Protein AF-A4RUU6-F1 (afdb_monomer)

Foldseek 3Di:
DVLWDWDWDDDDFKIKIKTLADDPDLVLLVVLLVVLQVVQCVCVVDPVCVVPWHKDWDQADDPSCVPPDCSNRPDSSNGMMMTIGGPSCCPPVRNVVSVVCSVCVNVVSVVVSVVVVVVVVVVVVVVVVVVVVVVVVVD

Sequence (139 aa):
RRGETMFIKPQNDQVTVIFPMHFADARDAVIATQFLTQFAEVRRGQKELSTAPAVSYHKSPPLELKDAPEEMIGGANGGYVSFVLFKRHATPDRLEATVWNIMTFHAFVSYHIKYSKAYWHSRMRQKVESWLSILKRAK

Organism: Ostreococcus lucimarinus (strain CCE9901) (NCBI:txid436017)

Structure (mmCIF, N/CA/C/O backbone):
data_AF-A4RUU6-F1
#
_entry.id   AF-A4RUU6-F1
#
loop_
_atom_site.group_PDB
_atom_site.id
_atom_site.type_symbol
_atom_site.label_atom_id
_atom_site.label_alt_id
_atom_site.label_comp_id
_atom_site.label_asym_id
_atom_site.label_entity_id
_atom_site.label_seq_id
_atom_site.pdbx_PDB_ins_code
_atom_site.Cartn_x
_atom_site.Cartn_y
_atom_site.Cartn_z
_atom_site.occupancy
_atom_site.B_iso_or_equiv
_atom_site.auth_seq_id
_atom_site.auth_comp_id
_atom_site.auth_asym_id
_atom_site.auth_atom_id
_atom_site.pdbx_PDB_model_num
ATOM 1 N N . ARG A 1 1 ? -11.942 -7.915 -3.400 1.00 58.75 1 ARG A N 1
ATOM 2 C CA . ARG A 1 1 ? -12.202 -8.452 -4.766 1.00 58.75 1 ARG A CA 1
ATOM 3 C C . ARG A 1 1 ? -11.951 -9.959 -4.766 1.00 58.75 1 ARG A C 1
ATOM 5 O O . ARG A 1 1 ? -11.604 -10.487 -3.720 1.00 58.75 1 ARG A O 1
ATOM 12 N N . ARG A 1 2 ? -12.151 -10.677 -5.880 1.00 62.56 2 ARG A N 1
ATOM 13 C CA . ARG A 1 2 ? -11.897 -12.130 -5.941 1.00 62.56 2 ARG A CA 1
ATOM 14 C C . ARG A 1 2 ? -10.426 -12.402 -5.569 1.00 62.56 2 ARG A C 1
ATOM 16 O O . ARG A 1 2 ? -9.547 -11.928 -6.276 1.00 62.56 2 ARG A O 1
ATOM 23 N N . GLY A 1 3 ? -10.185 -13.076 -4.443 1.00 69.75 3 GLY A N 1
ATOM 24 C CA . GLY A 1 3 ? -8.841 -13.349 -3.906 1.00 69.75 3 GLY A CA 1
ATOM 25 C C . GLY A 1 3 ? -8.183 -12.220 -3.094 1.00 69.75 3 GLY A C 1
ATOM 26 O O . GLY A 1 3 ? -7.076 -12.409 -2.612 1.00 69.75 3 GLY A O 1
ATOM 27 N N . GLU A 1 4 ? -8.836 -11.067 -2.913 1.00 82.44 4 GLU A N 1
ATOM 28 C CA . GLU A 1 4 ? -8.336 -9.993 -2.039 1.00 82.44 4 GLU A CA 1
ATOM 29 C C . GLU A 1 4 ? -9.164 -9.962 -0.752 1.00 82.44 4 GLU A C 1
ATOM 31 O O . GLU A 1 4 ? -10.380 -9.731 -0.800 1.00 82.44 4 GLU A O 1
ATOM 36 N N . THR A 1 5 ? -8.500 -10.143 0.385 1.00 88.38 5 THR A N 1
ATOM 37 C CA . THR A 1 5 ? -9.089 -10.093 1.724 1.00 88.38 5 THR A CA 1
ATOM 38 C C . THR A 1 5 ? -8.597 -8.856 2.477 1.00 88.38 5 THR A C 1
ATOM 40 O O . THR A 1 5 ? -7.509 -8.339 2.229 1.00 88.38 5 THR A O 1
ATOM 43 N N . MET A 1 6 ? -9.419 -8.346 3.393 1.00 91.62 6 MET A N 1
ATOM 44 C CA . MET A 1 6 ? -8.978 -7.402 4.419 1.00 91.62 6 MET A CA 1
ATOM 45 C C . MET A 1 6 ? -9.585 -7.828 5.749 1.00 91.62 6 MET A C 1
ATOM 47 O O . MET A 1 6 ? -10.742 -8.247 5.795 1.00 91.62 6 MET A O 1
ATOM 51 N N . PHE A 1 7 ? -8.821 -7.697 6.824 1.00 93.62 7 PHE A N 1
ATOM 52 C CA . PHE A 1 7 ? -9.284 -8.000 8.171 1.00 93.62 7 PHE A CA 1
ATOM 53 C C . PHE A 1 7 ? -9.416 -6.713 8.965 1.00 93.62 7 PHE A C 1
ATOM 55 O O . PHE A 1 7 ? -8.506 -5.888 8.961 1.00 93.62 7 PHE A O 1
ATOM 62 N N . ILE A 1 8 ? -10.535 -6.551 9.664 1.00 94.31 8 ILE A N 1
ATOM 63 C CA . ILE A 1 8 ? -10.796 -5.397 10.521 1.00 94.31 8 ILE A CA 1
ATOM 64 C C . ILE A 1 8 ? -10.920 -5.915 11.952 1.00 94.31 8 ILE A C 1
ATOM 66 O O . ILE A 1 8 ? -11.857 -6.641 12.274 1.00 94.31 8 ILE A O 1
ATOM 70 N N . LYS A 1 9 ? -9.963 -5.555 12.809 1.00 93.31 9 LYS A N 1
ATOM 71 C CA . LYS A 1 9 ? -9.948 -5.893 14.237 1.00 93.31 9 LYS A CA 1
ATOM 72 C C . LYS A 1 9 ? -10.150 -4.610 15.051 1.00 93.31 9 LYS A C 1
ATOM 74 O O . LYS A 1 9 ? -9.197 -3.839 15.212 1.00 93.31 9 LYS A O 1
ATOM 79 N N . PRO A 1 10 ? -11.369 -4.345 15.550 1.00 92.56 10 PRO A N 1
ATOM 80 C CA . PRO A 1 10 ? -11.589 -3.259 16.493 1.00 92.56 10 PRO A CA 1
ATOM 81 C C . PRO A 1 10 ? -10.934 -3.585 17.844 1.00 92.56 10 PRO A C 1
ATOM 83 O O . PRO A 1 10 ? -10.930 -4.732 18.290 1.00 92.56 10 PRO A O 1
ATOM 86 N N . GLN A 1 11 ? -10.376 -2.567 18.488 1.00 89.19 11 GLN A N 1
ATOM 87 C CA . GLN A 1 11 ? -9.823 -2.588 19.843 1.00 89.19 11 GLN A CA 1
ATOM 88 C C . GLN A 1 11 ? -10.368 -1.370 20.612 1.00 89.19 11 GLN A C 1
ATOM 90 O O . GLN A 1 11 ? -11.037 -0.521 20.026 1.00 89.19 11 GLN A O 1
ATOM 95 N N . ASN A 1 12 ? -10.085 -1.262 21.915 1.00 87.50 12 ASN A N 1
ATOM 96 C CA . ASN A 1 12 ? -10.712 -0.253 22.786 1.00 87.50 12 ASN A CA 1
ATOM 97 C C . ASN A 1 12 ? -10.593 1.195 22.261 1.00 87.50 12 ASN A C 1
ATOM 99 O O . ASN A 1 12 ? -11.587 1.916 22.231 1.00 87.50 12 ASN A O 1
ATOM 103 N N . ASP A 1 13 ? -9.405 1.613 21.809 1.00 90.75 13 ASP A N 1
ATOM 104 C CA . ASP A 1 13 ? -9.150 2.996 21.360 1.00 90.75 13 ASP A CA 1
ATOM 105 C C . ASP A 1 13 ? -8.642 3.113 19.915 1.00 90.75 13 ASP A C 1
ATOM 107 O O . ASP A 1 13 ? -8.312 4.207 19.441 1.00 90.75 13 ASP A O 1
ATOM 111 N N . GLN A 1 14 ? -8.590 1.992 19.199 1.00 94.62 14 GLN A N 1
ATOM 112 C CA . GLN A 1 14 ? -8.076 1.933 17.838 1.00 94.62 14 GLN A CA 1
ATOM 113 C C . GLN A 1 14 ? -8.739 0.823 17.026 1.00 94.62 14 GLN A C 1
ATOM 115 O O . GLN A 1 14 ? -9.280 -0.136 17.569 1.00 94.62 14 GLN A O 1
ATOM 120 N N . VAL A 1 15 ? -8.659 0.938 15.708 1.00 95.56 15 VAL A N 1
ATOM 121 C CA . VAL A 1 15 ? -9.067 -0.101 14.765 1.00 95.56 15 VAL A CA 1
ATOM 122 C C . VAL A 1 15 ? -7.852 -0.484 13.940 1.00 95.56 15 VAL A C 1
ATOM 124 O O . VAL A 1 15 ? -7.232 0.379 13.316 1.00 95.56 15 VAL A O 1
ATOM 127 N N . THR A 1 16 ? -7.525 -1.773 13.923 1.00 95.94 16 THR A N 1
ATOM 128 C CA . THR A 1 16 ? -6.451 -2.303 13.084 1.00 95.94 16 THR A CA 1
ATOM 129 C C . THR A 1 16 ? -7.051 -2.917 11.827 1.00 95.94 16 THR A C 1
ATOM 131 O O . THR A 1 16 ? -7.894 -3.811 11.910 1.00 95.94 16 THR A O 1
ATOM 134 N N . VAL A 1 17 ? -6.616 -2.444 10.661 1.00 96.19 17 VAL A N 1
ATOM 135 C CA . VAL A 1 17 ? -6.992 -2.988 9.353 1.00 96.19 17 VAL A CA 1
ATOM 136 C C . VAL A 1 17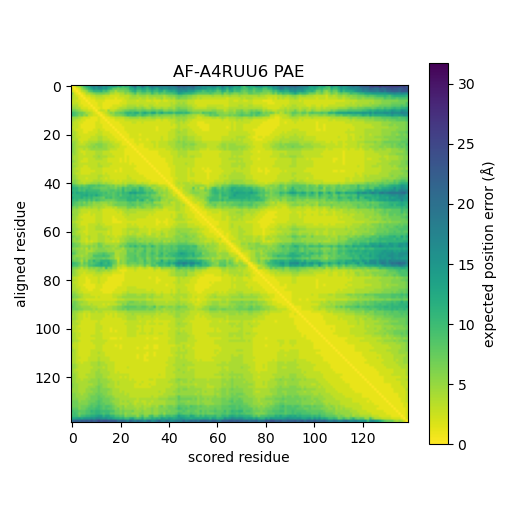 ? -5.779 -3.667 8.739 1.00 96.19 17 VAL A C 1
ATOM 138 O O . VAL A 1 17 ? -4.739 -3.033 8.586 1.00 96.19 17 VAL A O 1
ATOM 141 N N . ILE A 1 18 ? -5.898 -4.947 8.401 1.00 95.38 18 ILE A N 1
ATOM 142 C CA . ILE A 1 18 ? -4.786 -5.774 7.928 1.00 95.38 18 ILE A CA 1
ATOM 143 C C . ILE A 1 18 ? -5.073 -6.246 6.507 1.00 95.38 18 ILE A C 1
ATOM 145 O O . ILE A 1 18 ? -6.141 -6.793 6.229 1.00 95.38 18 ILE A O 1
ATOM 149 N N . PHE A 1 19 ? -4.095 -6.055 5.627 1.00 94.88 19 PHE A N 1
ATOM 150 C CA . PHE A 1 19 ? -4.134 -6.429 4.220 1.00 94.88 19 PHE A CA 1
ATOM 151 C C . PHE A 1 19 ? -3.097 -7.521 3.934 1.00 94.88 19 PHE A C 1
ATOM 153 O O . PHE A 1 19 ? -1.901 -7.219 3.892 1.00 94.88 19 PHE A O 1
ATOM 160 N N . PRO A 1 20 ? -3.525 -8.775 3.716 1.00 94.12 20 PRO A N 1
ATOM 161 C CA . PRO A 1 20 ? -2.701 -9.803 3.091 1.00 94.12 20 PRO A CA 1
ATOM 162 C C . PRO A 1 20 ? -2.555 -9.498 1.596 1.00 94.12 20 PRO A C 1
ATOM 164 O O . PRO A 1 20 ? -3.523 -9.543 0.831 1.00 94.12 20 PRO A O 1
ATOM 167 N N . MET A 1 21 ? -1.343 -9.164 1.167 1.00 93.44 21 MET A N 1
ATOM 168 C CA . MET A 1 21 ? -1.084 -8.718 -0.197 1.00 93.44 21 MET A CA 1
ATOM 169 C C . MET A 1 21 ? -0.743 -9.908 -1.095 1.00 93.44 21 MET A C 1
ATOM 171 O O . MET A 1 21 ? 0.276 -10.576 -0.908 1.00 93.44 21 MET A O 1
ATOM 175 N N . HIS A 1 22 ? -1.590 -10.141 -2.098 1.00 91.94 22 HIS A N 1
ATOM 176 C CA . HIS A 1 22 ? -1.455 -11.234 -3.056 1.00 91.94 22 HIS A CA 1
ATOM 177 C C . HIS A 1 22 ? -1.231 -10.690 -4.466 1.00 91.94 22 HIS A C 1
ATOM 179 O O . HIS A 1 22 ? -2.032 -9.915 -4.988 1.00 91.94 22 HIS A O 1
ATOM 185 N N . PHE A 1 23 ? -0.156 -11.137 -5.108 1.00 91.06 23 PHE A N 1
ATOM 186 C CA . PHE A 1 23 ? 0.198 -10.746 -6.468 1.00 91.06 23 PHE A CA 1
ATOM 187 C C . PHE A 1 23 ? 0.298 -11.971 -7.369 1.00 91.06 23 PHE A C 1
ATOM 189 O O . PHE A 1 23 ? 0.979 -12.938 -7.040 1.00 91.06 23 PHE A O 1
ATOM 196 N N . ALA A 1 24 ? -0.351 -11.917 -8.534 1.00 90.88 24 ALA A N 1
ATOM 197 C CA . ALA A 1 24 ? -0.312 -13.013 -9.502 1.00 90.88 24 ALA A CA 1
ATOM 198 C C . ALA A 1 24 ? 1.077 -13.190 -10.148 1.00 90.88 24 ALA A C 1
ATOM 200 O O . ALA A 1 24 ? 1.498 -14.314 -10.400 1.00 90.88 24 ALA A O 1
ATOM 201 N N . ASP A 1 25 ? 1.800 -12.093 -10.408 1.00 92.38 25 ASP A N 1
ATOM 202 C CA . ASP A 1 25 ? 3.178 -12.137 -10.917 1.00 92.38 25 ASP A CA 1
ATOM 203 C C . ASP A 1 25 ? 4.167 -12.069 -9.746 1.00 92.38 25 ASP A C 1
ATOM 205 O O . ASP A 1 25 ? 4.165 -11.112 -8.966 1.00 92.38 25 ASP A O 1
ATOM 209 N N . ALA A 1 26 ? 5.055 -13.059 -9.653 1.00 92.38 26 ALA A N 1
ATOM 210 C CA . ALA A 1 26 ? 6.107 -13.102 -8.642 1.00 92.38 26 ALA A CA 1
ATOM 211 C C . ALA A 1 26 ? 7.033 -11.871 -8.693 1.00 92.38 26 ALA A C 1
ATOM 213 O O . ALA A 1 26 ? 7.525 -11.421 -7.660 1.00 92.38 26 ALA A O 1
ATOM 214 N N . ARG A 1 27 ? 7.247 -11.274 -9.872 1.00 93.12 27 ARG A N 1
ATOM 215 C CA . ARG A 1 27 ? 8.048 -10.048 -10.024 1.00 93.12 27 ARG A CA 1
ATOM 216 C C . ARG A 1 27 ? 7.344 -8.839 -9.420 1.00 93.12 27 ARG A C 1
ATOM 218 O O . ARG A 1 27 ? 7.993 -8.011 -8.786 1.00 93.12 27 ARG A O 1
ATOM 225 N N . ASP A 1 28 ? 6.022 -8.766 -9.564 1.00 94.94 28 ASP A N 1
ATOM 226 C CA . ASP A 1 28 ? 5.224 -7.704 -8.949 1.00 94.94 28 ASP A CA 1
ATOM 227 C C . ASP A 1 28 ? 5.234 -7.839 -7.426 1.00 94.94 28 ASP A C 1
ATOM 229 O O . ASP A 1 28 ? 5.353 -6.825 -6.746 1.00 94.94 28 ASP A O 1
ATOM 233 N N . ALA A 1 29 ? 5.232 -9.068 -6.894 1.00 94.12 29 ALA A N 1
ATOM 234 C CA . ALA A 1 29 ? 5.375 -9.323 -5.460 1.00 94.12 29 ALA A CA 1
ATOM 235 C C . ALA A 1 29 ? 6.707 -8.796 -4.892 1.00 94.12 29 ALA A C 1
ATOM 237 O O . ALA A 1 29 ? 6.732 -8.194 -3.816 1.00 94.12 29 ALA A O 1
ATOM 238 N N . VAL A 1 30 ? 7.815 -8.958 -5.627 1.00 94.38 30 VAL A N 1
ATOM 239 C CA . VAL A 1 30 ? 9.130 -8.424 -5.222 1.00 94.38 30 VAL A CA 1
ATOM 240 C C . VAL A 1 30 ? 9.111 -6.894 -5.179 1.00 94.38 30 VAL A C 1
ATOM 242 O O . VAL A 1 30 ? 9.544 -6.295 -4.193 1.00 94.38 30 VAL A O 1
ATOM 245 N N . ILE A 1 31 ? 8.566 -6.248 -6.214 1.00 95.62 31 ILE A N 1
ATOM 246 C CA . ILE A 1 31 ? 8.452 -4.781 -6.268 1.00 95.62 31 ILE A CA 1
ATOM 247 C C . ILE A 1 31 ? 7.532 -4.278 -5.149 1.00 95.62 31 ILE A C 1
ATOM 249 O O . ILE A 1 31 ? 7.864 -3.313 -4.458 1.00 95.62 31 ILE A O 1
ATOM 253 N N . ALA A 1 32 ? 6.397 -4.950 -4.948 1.00 95.38 32 ALA A N 1
ATOM 254 C CA . ALA A 1 32 ? 5.431 -4.637 -3.906 1.00 95.38 32 ALA A CA 1
ATOM 255 C C . ALA A 1 32 ? 6.055 -4.717 -2.517 1.00 95.38 32 ALA A C 1
ATOM 257 O O . ALA A 1 32 ? 5.885 -3.801 -1.723 1.00 95.38 32 ALA A O 1
ATOM 258 N N . THR A 1 33 ? 6.822 -5.774 -2.244 1.00 94.94 33 THR A N 1
ATOM 259 C CA . THR A 1 33 ? 7.503 -5.975 -0.961 1.00 94.94 33 THR A CA 1
ATOM 260 C C . THR A 1 33 ? 8.377 -4.773 -0.616 1.00 94.94 33 THR A C 1
ATOM 262 O O . THR A 1 33 ? 8.288 -4.236 0.490 1.00 94.94 33 THR A O 1
ATOM 265 N N . GLN A 1 34 ? 9.185 -4.302 -1.572 1.00 95.12 34 GLN A N 1
ATOM 266 C CA . GLN A 1 34 ? 10.038 -3.136 -1.351 1.00 95.12 34 GLN A CA 1
ATOM 267 C C . GLN A 1 34 ? 9.215 -1.855 -1.181 1.00 95.12 34 GLN A C 1
ATOM 269 O O . GLN A 1 34 ? 9.489 -1.066 -0.278 1.00 95.12 34 GLN A O 1
ATOM 274 N N . PHE A 1 35 ? 8.187 -1.663 -2.012 1.00 95.31 35 PHE A N 1
ATOM 275 C CA . PHE A 1 35 ? 7.291 -0.511 -1.921 1.00 95.31 35 PHE A CA 1
ATOM 276 C C . PHE A 1 35 ? 6.602 -0.433 -0.552 1.00 95.31 35 PHE A C 1
ATOM 278 O O . PHE A 1 35 ? 6.624 0.614 0.088 1.00 95.31 35 PHE A O 1
ATOM 285 N N . LEU A 1 36 ? 6.035 -1.542 -0.078 1.00 95.69 36 LEU A N 1
ATOM 286 C CA . LEU A 1 36 ? 5.290 -1.629 1.178 1.00 95.69 36 LEU A CA 1
ATOM 287 C C . LEU A 1 36 ? 6.195 -1.503 2.405 1.00 95.69 36 LEU A C 1
ATOM 289 O O . LEU A 1 36 ? 5.819 -0.838 3.370 1.00 95.69 36 LEU A O 1
ATOM 293 N N . THR A 1 37 ? 7.401 -2.077 2.348 1.00 94.62 37 THR A N 1
ATOM 294 C CA . THR A 1 37 ? 8.413 -1.894 3.398 1.00 94.62 37 THR A CA 1
ATOM 295 C C . THR A 1 37 ? 8.746 -0.410 3.550 1.00 94.62 37 THR A C 1
ATOM 297 O O . THR A 1 37 ? 8.655 0.132 4.648 1.00 94.62 37 THR A O 1
ATOM 300 N N . GLN A 1 38 ? 9.041 0.278 2.440 1.00 93.75 38 GLN A N 1
ATOM 301 C CA . GLN A 1 38 ? 9.333 1.714 2.465 1.00 93.75 38 GLN A CA 1
ATOM 302 C C . GLN A 1 38 ? 8.118 2.541 2.899 1.00 93.75 38 GLN A C 1
ATOM 304 O O . GLN A 1 38 ? 8.251 3.447 3.716 1.00 93.75 38 GLN A O 1
ATOM 309 N N . PHE A 1 39 ? 6.919 2.199 2.426 1.00 92.94 39 PHE A N 1
ATOM 310 C CA . PHE A 1 39 ? 5.678 2.872 2.811 1.00 92.94 39 PHE A CA 1
ATOM 311 C C . PHE A 1 39 ? 5.458 2.869 4.335 1.00 92.94 39 PHE A C 1
ATOM 313 O O . PHE A 1 39 ? 5.072 3.890 4.904 1.00 92.94 39 PHE A O 1
ATOM 320 N N . ALA A 1 40 ? 5.763 1.757 5.013 1.00 92.44 40 ALA A N 1
ATOM 321 C CA . ALA A 1 40 ? 5.683 1.663 6.471 1.00 92.44 40 ALA A CA 1
ATOM 322 C C . ALA A 1 40 ? 6.784 2.469 7.198 1.00 92.44 40 ALA A C 1
ATOM 324 O O . ALA A 1 40 ? 6.569 2.968 8.306 1.00 92.44 40 ALA A O 1
ATOM 325 N N . GLU A 1 41 ? 7.963 2.627 6.590 1.00 89.88 41 GLU A N 1
ATOM 326 C CA . GLU A 1 41 ? 9.105 3.334 7.184 1.00 89.88 41 GLU A CA 1
ATOM 327 C C . GLU A 1 41 ? 9.007 4.861 7.069 1.00 89.88 41 GLU A C 1
ATOM 329 O O . GLU A 1 41 ? 9.426 5.567 7.990 1.00 89.88 41 GLU A O 1
ATOM 334 N N . VAL A 1 42 ? 8.409 5.383 5.990 1.00 86.19 42 VAL A N 1
ATOM 335 C CA . VAL A 1 42 ? 8.375 6.825 5.665 1.00 86.19 42 VAL A CA 1
ATOM 336 C C . VAL A 1 42 ? 7.834 7.680 6.816 1.00 86.19 42 VAL A C 1
ATOM 338 O O . VAL A 1 42 ? 8.392 8.738 7.120 1.00 86.19 42 VAL A O 1
AT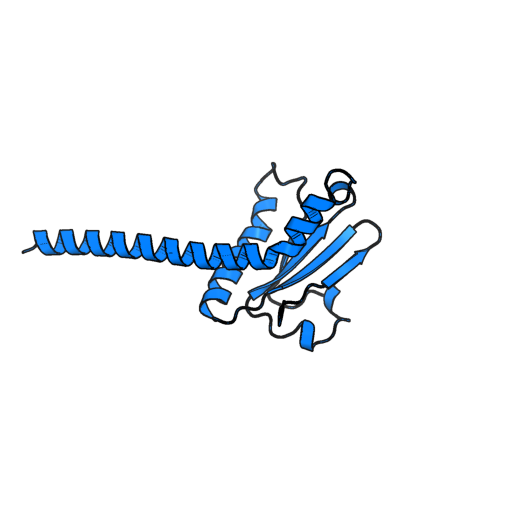OM 341 N N . ARG A 1 43 ? 6.815 7.197 7.539 1.00 80.81 43 ARG A N 1
ATOM 342 C CA . ARG A 1 43 ? 6.254 7.918 8.692 1.00 80.81 43 ARG A CA 1
ATOM 343 C C . ARG A 1 43 ? 7.287 8.169 9.799 1.00 80.81 43 ARG A C 1
ATOM 345 O O . ARG A 1 43 ? 7.207 9.192 10.469 1.00 80.81 43 ARG A O 1
ATOM 352 N N . ARG A 1 44 ? 8.252 7.266 10.016 1.00 76.75 44 ARG A N 1
ATOM 353 C CA . ARG A 1 44 ? 9.275 7.433 11.070 1.00 76.75 44 ARG A CA 1
ATOM 354 C C . ARG A 1 44 ? 10.229 8.591 10.768 1.00 76.75 44 ARG A C 1
ATOM 356 O O . ARG A 1 44 ? 10.733 9.206 11.701 1.00 76.75 44 ARG A O 1
ATOM 363 N N . GLY A 1 45 ? 10.459 8.887 9.489 1.00 76.94 45 GLY A N 1
ATOM 364 C CA . GLY A 1 45 ? 11.372 9.943 9.046 1.00 76.94 45 GLY A CA 1
ATOM 365 C C . GLY A 1 45 ? 10.717 11.309 8.821 1.00 76.94 45 GLY A C 1
ATOM 366 O O . GLY A 1 45 ? 11.424 12.313 8.775 1.00 76.94 45 GLY A O 1
ATOM 367 N N . GLN A 1 46 ? 9.387 11.378 8.687 1.00 84.62 46 GLN A N 1
ATOM 368 C CA . GLN A 1 46 ? 8.682 12.599 8.281 1.00 84.62 46 GLN A CA 1
ATOM 369 C C . GLN A 1 46 ? 7.766 13.143 9.383 1.00 84.62 46 GLN A C 1
ATOM 371 O O . GLN A 1 46 ? 6.713 12.581 9.679 1.00 84.62 46 GLN A O 1
ATOM 376 N N . LYS A 1 47 ? 8.132 14.303 9.949 1.00 81.50 47 LYS A N 1
ATOM 377 C CA . LYS A 1 47 ? 7.347 14.990 10.995 1.00 81.50 47 LYS A CA 1
ATOM 378 C C . LYS A 1 47 ? 5.929 15.360 10.540 1.00 81.50 47 LYS A C 1
ATOM 380 O O . LYS A 1 47 ? 5.002 15.307 11.349 1.00 81.50 47 LYS A O 1
ATOM 385 N N . GLU A 1 48 ? 5.752 15.678 9.259 1.00 86.44 48 GLU A N 1
ATOM 386 C CA . GLU A 1 48 ? 4.448 16.013 8.666 1.00 86.44 48 GLU A CA 1
ATOM 387 C C . GLU A 1 48 ? 3.456 14.840 8.717 1.00 86.44 48 GLU A C 1
ATOM 389 O O . GLU A 1 48 ? 2.250 15.050 8.793 1.00 86.44 48 GLU A O 1
ATOM 394 N N . LEU A 1 49 ? 3.956 13.601 8.776 1.00 86.19 49 LEU A N 1
ATOM 395 C CA . LEU A 1 49 ? 3.143 12.386 8.874 1.00 86.19 49 LEU A CA 1
ATOM 396 C C . LEU A 1 49 ? 2.908 11.925 10.319 1.00 86.19 49 LEU A C 1
ATOM 398 O O . LEU A 1 49 ? 2.381 10.836 10.549 1.00 86.19 49 LEU A O 1
ATOM 402 N N . SER A 1 50 ? 3.274 12.733 11.316 1.00 84.94 50 SER A N 1
ATOM 403 C CA . SER A 1 50 ? 3.096 12.383 12.733 1.00 84.94 50 SER A CA 1
ATOM 404 C C . SER A 1 50 ? 1.635 12.091 13.098 1.00 84.94 50 SER A C 1
ATOM 406 O O . SER A 1 50 ? 1.368 11.199 13.909 1.00 84.94 50 SER A O 1
ATOM 408 N N . THR A 1 51 ? 0.693 12.788 12.457 1.00 89.12 51 THR A N 1
ATOM 409 C CA . THR A 1 51 ? -0.752 12.648 12.676 1.00 89.12 51 THR A CA 1
ATOM 410 C C . THR A 1 51 ? -1.401 11.560 11.824 1.00 89.12 51 THR A C 1
ATOM 412 O O . THR A 1 51 ? -2.550 11.218 12.096 1.00 89.12 51 THR A O 1
ATOM 415 N N . ALA A 1 52 ? -0.683 10.993 10.848 1.00 91.44 52 ALA A N 1
ATOM 416 C CA . ALA A 1 52 ? -1.188 9.955 9.955 1.00 91.44 52 ALA A CA 1
ATOM 417 C C . ALA A 1 52 ? -1.443 8.620 10.693 1.00 91.44 52 ALA A C 1
ATOM 419 O O . ALA A 1 52 ? -0.909 8.394 11.793 1.00 91.44 52 ALA A O 1
ATOM 420 N N . PRO A 1 53 ? -2.226 7.702 10.090 1.00 93.50 53 PRO A N 1
ATOM 421 C CA . PRO A 1 53 ? -2.318 6.317 10.538 1.00 93.50 53 PRO A CA 1
ATOM 422 C C . PRO A 1 53 ? -0.943 5.681 10.735 1.00 93.50 53 PRO A C 1
ATOM 424 O O . PRO A 1 53 ? -0.023 5.903 9.945 1.00 93.50 53 PRO A O 1
ATOM 427 N N . ALA A 1 54 ? -0.796 4.882 11.792 1.00 92.56 54 ALA A N 1
ATOM 428 C CA . ALA A 1 54 ? 0.414 4.087 11.939 1.00 92.56 54 ALA A CA 1
ATOM 429 C C . ALA A 1 54 ? 0.331 2.897 10.981 1.00 92.56 54 ALA A C 1
ATOM 431 O O . ALA A 1 54 ? -0.702 2.235 10.910 1.00 92.56 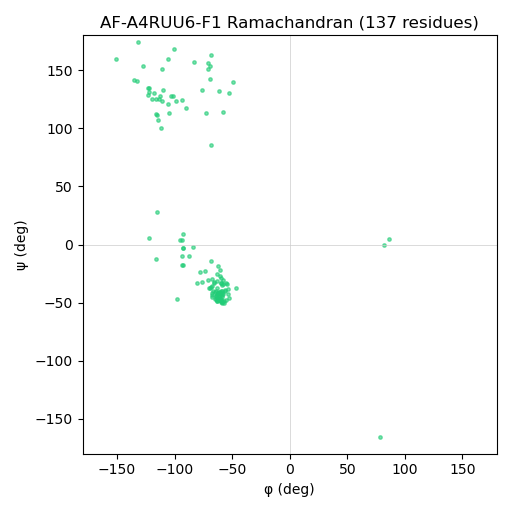54 ALA A O 1
ATOM 432 N N . VAL A 1 55 ? 1.411 2.651 10.243 1.00 94.50 55 VAL A N 1
ATOM 433 C CA . VAL A 1 55 ? 1.494 1.569 9.261 1.00 94.50 55 VAL A CA 1
ATOM 434 C C . VAL A 1 55 ? 2.661 0.664 9.620 1.00 94.50 55 VAL A C 1
ATOM 436 O O . VAL A 1 55 ? 3.748 1.156 9.929 1.00 94.50 55 VAL A O 1
ATOM 439 N N . SER A 1 56 ? 2.444 -0.647 9.584 1.00 94.88 56 SER A N 1
ATOM 440 C CA . SER A 1 56 ? 3.504 -1.647 9.695 1.00 94.88 56 SER A CA 1
ATOM 441 C C . SER A 1 56 ? 3.443 -2.636 8.539 1.00 94.88 56 SER A C 1
ATOM 443 O O . SER A 1 56 ? 2.391 -2.864 7.940 1.00 94.88 56 SER A O 1
ATOM 445 N N . TYR A 1 57 ? 4.600 -3.210 8.224 1.00 96.00 57 TYR A N 1
ATOM 446 C CA . TYR A 1 57 ? 4.756 -4.248 7.218 1.00 96.00 57 TYR A CA 1
ATOM 447 C C . TYR A 1 57 ? 5.392 -5.485 7.855 1.00 96.00 57 TYR A C 1
ATOM 449 O O 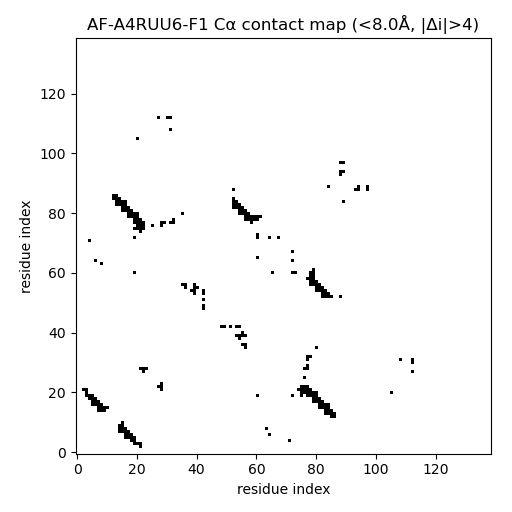. TYR A 1 57 ? 6.381 -5.371 8.584 1.00 96.00 57 TYR A O 1
ATOM 457 N N . HIS A 1 58 ? 4.845 -6.661 7.556 1.00 94.62 58 HIS A N 1
ATOM 458 C CA . HIS A 1 58 ? 5.346 -7.949 8.024 1.00 94.62 58 HIS A CA 1
ATOM 459 C C . HIS A 1 58 ? 5.429 -8.940 6.861 1.00 94.62 58 HIS A C 1
ATOM 461 O O . HIS A 1 58 ? 4.543 -8.996 6.014 1.00 94.62 58 HIS A O 1
ATOM 467 N N . LYS A 1 59 ? 6.489 -9.755 6.820 1.00 92.44 59 LYS A N 1
ATOM 468 C CA . LYS A 1 59 ? 6.613 -10.836 5.824 1.00 92.44 59 LYS A CA 1
ATOM 469 C C . LYS A 1 59 ? 5.729 -12.040 6.161 1.00 92.44 59 LYS A C 1
ATOM 471 O O . LYS A 1 59 ? 5.263 -12.726 5.262 1.00 92.44 59 LYS A O 1
ATOM 476 N N . SER A 1 60 ? 5.520 -12.295 7.448 1.00 91.50 60 SER A N 1
ATOM 477 C CA . SER A 1 60 ? 4.667 -13.362 7.973 1.00 91.50 60 SER A CA 1
ATOM 478 C C . SER A 1 60 ? 3.360 -12.787 8.529 1.00 91.50 60 SER A C 1
ATOM 480 O O . SER A 1 60 ? 3.335 -11.599 8.871 1.00 91.50 60 SER A O 1
ATOM 482 N N . PRO A 1 61 ? 2.301 -13.608 8.665 1.00 92.00 61 PRO A N 1
ATOM 483 C CA . PRO A 1 61 ? 1.054 -13.169 9.275 1.00 92.00 61 PRO A CA 1
ATOM 484 C C . PRO A 1 61 ? 1.292 -12.540 10.657 1.00 92.00 61 PRO A C 1
ATOM 486 O O . PRO A 1 61 ? 1.995 -13.141 11.477 1.00 92.00 61 PRO A O 1
ATOM 489 N N . PRO A 1 62 ? 0.739 -11.348 10.936 1.00 91.88 62 PRO A N 1
ATOM 490 C CA . PRO A 1 62 ? 0.804 -10.746 12.262 1.00 91.88 62 PRO A CA 1
ATOM 491 C C . PRO A 1 62 ? -0.087 -11.508 13.263 1.00 91.88 62 PRO A C 1
ATOM 493 O O . PRO A 1 62 ? -1.044 -12.182 12.878 1.00 91.88 62 PRO A O 1
ATOM 496 N N . LEU A 1 63 ? 0.226 -11.408 14.561 1.00 88.50 63 LEU A N 1
ATOM 497 C CA . LEU A 1 63 ? -0.432 -12.179 15.632 1.00 88.50 63 LEU A CA 1
ATOM 498 C C . LEU A 1 63 ? -1.936 -11.901 15.732 1.00 88.50 63 LEU A C 1
ATOM 500 O O . LEU A 1 63 ? -2.709 -12.765 16.135 1.00 88.50 63 LEU A O 1
ATOM 504 N N . GLU A 1 64 ? -2.361 -10.712 15.324 1.00 87.25 64 GLU A N 1
ATOM 505 C CA . GLU A 1 64 ? -3.753 -10.284 15.263 1.00 87.25 64 GLU A CA 1
ATOM 506 C C . GLU A 1 64 ? -4.606 -11.158 14.330 1.00 87.25 64 GLU A C 1
ATOM 508 O O . GLU A 1 64 ? -5.828 -11.200 14.490 1.00 87.25 64 GLU A O 1
ATOM 513 N N . LEU A 1 65 ? -3.973 -11.865 13.386 1.00 88.12 65 LEU A N 1
ATOM 514 C CA . LEU A 1 65 ? -4.618 -12.805 12.471 1.00 88.12 65 LEU A CA 1
ATOM 515 C C . LEU A 1 65 ? -4.597 -14.257 12.955 1.00 88.12 65 LEU A C 1
ATOM 517 O O . LEU A 1 65 ? -5.090 -15.116 12.239 1.00 88.12 65 LEU A O 1
ATOM 521 N N . LYS A 1 66 ? -4.088 -14.560 14.155 1.00 84.75 66 LYS A N 1
ATOM 522 C CA . LYS A 1 66 ? -3.974 -15.947 14.642 1.00 84.75 66 LYS A CA 1
ATOM 523 C C . LYS A 1 66 ? -5.301 -16.724 14.632 1.00 84.75 66 LYS A C 1
ATOM 525 O O . LYS A 1 66 ? -5.288 -17.927 14.403 1.00 84.75 66 LYS A O 1
ATOM 530 N N . ASP A 1 67 ? -6.419 -16.038 14.862 1.00 84.62 67 ASP A N 1
ATOM 531 C CA . ASP A 1 67 ? -7.751 -16.658 14.929 1.00 84.62 67 ASP A CA 1
ATOM 532 C C . ASP A 1 67 ? -8.496 -16.656 13.583 1.00 84.62 67 ASP A C 1
ATOM 534 O O . ASP A 1 67 ? -9.633 -17.119 13.508 1.00 84.62 67 ASP A O 1
ATOM 538 N N . ALA A 1 68 ? -7.918 -16.065 12.532 1.00 85.00 68 ALA A N 1
ATOM 539 C CA . ALA A 1 68 ? -8.575 -15.989 11.234 1.00 85.00 68 ALA A CA 1
ATOM 540 C C . ALA A 1 68 ? -8.375 -17.293 10.423 1.00 85.00 68 ALA A C 1
ATOM 542 O O . ALA A 1 68 ? -7.430 -18.044 10.672 1.00 85.00 68 ALA A O 1
ATOM 543 N N . PRO A 1 69 ? -9.257 -17.590 9.450 1.00 84.00 69 PRO A N 1
ATOM 544 C CA . PRO A 1 69 ? -9.145 -18.799 8.637 1.00 84.00 69 PRO A CA 1
ATOM 545 C C . PRO A 1 69 ? -7.838 -18.831 7.839 1.00 84.00 69 PRO A C 1
ATOM 547 O O . PRO A 1 69 ? -7.511 -17.864 7.149 1.00 84.00 69 PRO A O 1
ATOM 550 N N . GLU A 1 70 ? -7.122 -19.957 7.876 1.00 81.00 70 GLU A N 1
ATOM 551 C CA . GLU A 1 70 ? -5.816 -20.104 7.217 1.00 81.00 70 GLU A CA 1
ATOM 552 C C . GLU A 1 70 ? -5.893 -19.861 5.702 1.00 81.00 70 GLU A C 1
ATOM 554 O O . GLU A 1 70 ? -5.013 -19.213 5.145 1.00 81.00 70 GLU A O 1
ATOM 559 N N . GLU A 1 71 ? -6.993 -20.250 5.051 1.00 78.69 71 GLU A N 1
ATOM 560 C CA . GLU A 1 71 ? -7.248 -19.986 3.624 1.00 7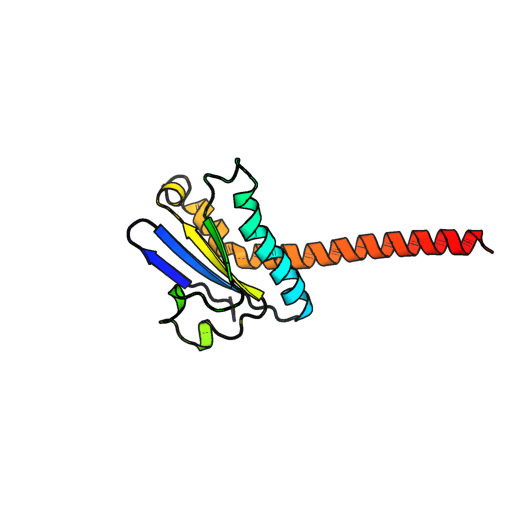8.69 71 GLU A CA 1
ATOM 561 C C . GLU A 1 71 ? -7.278 -18.490 3.269 1.00 78.69 71 GLU A C 1
ATOM 563 O O . GLU A 1 71 ? -6.977 -18.110 2.140 1.00 78.69 71 GLU A O 1
ATOM 568 N N . MET A 1 72 ? -7.656 -17.630 4.220 1.00 75.81 72 MET A N 1
ATOM 569 C CA . MET A 1 72 ? -7.745 -16.180 4.017 1.00 75.81 72 MET A CA 1
ATOM 570 C C . MET A 1 72 ? -6.467 -15.435 4.414 1.00 75.81 72 MET A C 1
ATOM 572 O O . MET A 1 72 ? -6.302 -14.268 4.043 1.00 75.81 72 MET A O 1
ATOM 576 N N . ILE A 1 73 ? -5.606 -16.079 5.203 1.00 79.06 73 ILE A N 1
ATOM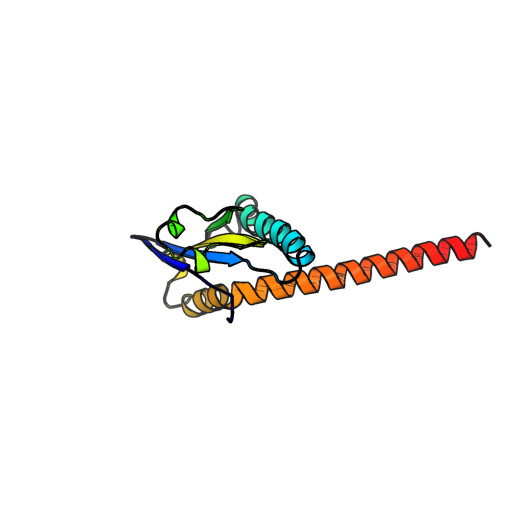 577 C CA . ILE A 1 73 ? -4.350 -15.518 5.704 1.00 79.06 73 ILE A CA 1
ATOM 578 C C . ILE A 1 73 ? -3.183 -15.978 4.831 1.00 79.06 73 ILE A C 1
ATOM 580 O O . ILE A 1 73 ? -2.333 -15.169 4.478 1.00 79.06 73 ILE A O 1
ATOM 584 N N . GLY A 1 74 ? -3.118 -17.272 4.525 1.00 76.56 74 GLY A N 1
ATOM 5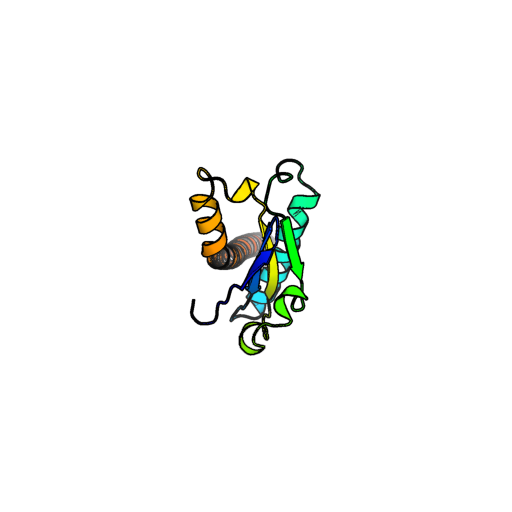85 C CA . GLY A 1 74 ? -1.977 -17.925 3.903 1.00 76.56 74 GLY A CA 1
ATOM 586 C C . GLY A 1 74 ? -1.755 -17.516 2.450 1.00 76.56 74 GLY A C 1
ATOM 587 O O . GLY A 1 74 ? -2.679 -17.153 1.733 1.00 76.56 74 GLY A O 1
ATOM 588 N N . GLY A 1 75 ? -0.499 -17.608 2.002 1.00 80.75 75 GLY A N 1
ATOM 589 C CA . GLY A 1 75 ? -0.141 -17.408 0.593 1.00 80.75 75 GLY A CA 1
ATOM 590 C C . GLY A 1 75 ? 0.126 -15.960 0.164 1.00 80.75 75 GLY A C 1
ATOM 591 O O . GLY A 1 75 ? 0.409 -15.736 -1.015 1.00 80.75 75 GLY A O 1
ATOM 592 N N . ALA A 1 76 ? 0.112 -14.992 1.090 1.00 88.56 76 ALA A N 1
ATOM 593 C CA . ALA A 1 76 ? 0.384 -13.584 0.792 1.00 88.56 76 ALA A CA 1
ATOM 594 C C . ALA A 1 76 ? 1.858 -13.348 0.406 1.00 88.56 76 ALA A C 1
ATOM 596 O O . ALA A 1 76 ? 2.707 -13.005 1.231 1.00 88.56 76 ALA A O 1
ATOM 597 N N . ASN A 1 77 ? 2.175 -13.529 -0.877 1.00 91.44 77 ASN A N 1
ATOM 598 C CA . ASN A 1 77 ? 3.526 -13.379 -1.423 1.00 91.44 77 ASN A CA 1
ATOM 599 C C . ASN A 1 77 ? 4.049 -11.930 -1.423 1.00 91.44 77 ASN A C 1
ATOM 601 O O . ASN A 1 77 ? 5.248 -11.719 -1.596 1.00 91.44 77 ASN A O 1
ATOM 605 N N . GLY A 1 78 ? 3.175 -10.942 -1.224 1.00 92.19 78 GLY A N 1
ATOM 606 C CA . GLY A 1 78 ? 3.531 -9.538 -1.032 1.00 92.19 78 GLY A CA 1
ATOM 607 C C . GLY A 1 78 ? 3.627 -9.106 0.432 1.00 92.19 78 GLY A C 1
ATOM 608 O O . GLY A 1 78 ? 3.820 -7.918 0.679 1.00 92.19 78 GLY A O 1
ATOM 609 N N . GLY A 1 79 ? 3.458 -10.033 1.383 1.00 94.06 79 GLY A N 1
ATOM 610 C CA . GLY A 1 79 ? 3.446 -9.765 2.820 1.00 94.06 79 GLY A CA 1
ATOM 611 C C . GLY A 1 79 ? 2.127 -9.186 3.343 1.00 94.06 79 GLY A C 1
ATOM 612 O O . GLY A 1 79 ? 1.092 -9.220 2.677 1.00 94.06 79 GLY A O 1
ATOM 613 N N . TYR A 1 80 ? 2.171 -8.660 4.565 1.00 95.00 80 TYR A N 1
ATOM 614 C CA . TYR A 1 80 ? 1.019 -8.172 5.322 1.00 95.00 80 TYR A CA 1
ATOM 615 C C . TYR A 1 80 ? 1.244 -6.718 5.711 1.00 95.00 80 TYR A C 1
ATOM 617 O O . TYR A 1 80 ? 2.279 -6.375 6.286 1.00 95.00 80 TYR A O 1
ATOM 625 N N . VAL A 1 81 ? 0.264 -5.868 5.418 1.00 96.00 81 VAL A N 1
ATOM 626 C CA . VAL A 1 81 ? 0.290 -4.445 5.772 1.00 96.00 81 VAL A CA 1
ATOM 627 C C . VAL A 1 81 ? -0.798 -4.177 6.794 1.00 96.00 81 VAL A C 1
ATOM 629 O O . VAL A 1 81 ? -1.963 -4.464 6.531 1.00 96.00 81 VAL A O 1
ATOM 632 N N . SER A 1 82 ? -0.432 -3.594 7.929 1.00 95.94 82 SER A N 1
ATOM 633 C CA . SER A 1 82 ? -1.375 -3.246 8.991 1.00 95.94 82 SER A CA 1
ATOM 634 C C . SER A 1 82 ? -1.474 -1.734 9.129 1.00 95.94 82 SER A C 1
ATOM 636 O O . SER A 1 82 ? -0.464 -1.058 9.306 1.00 95.94 82 SER A O 1
ATOM 638 N N . PHE A 1 83 ? -2.694 -1.209 9.089 1.00 96.25 83 PHE A N 1
ATOM 639 C CA . PHE A 1 83 ? -3.022 0.172 9.424 1.00 96.25 83 PHE A CA 1
ATOM 640 C C . PHE A 1 83 ? -3.658 0.220 10.804 1.00 96.25 83 PHE A C 1
ATOM 642 O O . PHE A 1 83 ? -4.653 -0.456 11.046 1.00 96.25 83 PHE A O 1
ATOM 649 N N . VAL A 1 84 ? -3.134 1.066 11.684 1.00 95.38 84 VAL A N 1
ATOM 650 C CA . VAL A 1 84 ? -3.738 1.359 12.984 1.00 95.38 84 VAL A CA 1
ATOM 651 C C . VAL A 1 84 ? -4.381 2.739 12.925 1.00 95.38 84 VAL A C 1
ATOM 653 O O . VAL A 1 84 ? -3.711 3.772 12.785 1.00 95.38 84 VAL A O 1
ATOM 656 N N . LEU A 1 85 ? -5.708 2.745 13.010 1.00 95.81 85 LEU A N 1
ATOM 657 C CA . LEU A 1 85 ? -6.546 3.932 12.981 1.00 95.81 85 LEU A CA 1
ATOM 658 C C . LEU A 1 85 ? -6.984 4.293 14.401 1.00 95.81 85 LEU A C 1
ATOM 660 O O . LEU A 1 85 ? -7.546 3.467 15.108 1.00 95.81 85 LEU A O 1
ATOM 664 N N . PHE A 1 86 ? -6.764 5.541 14.809 1.00 94.94 86 PHE A N 1
ATOM 665 C CA . PHE A 1 86 ? -7.220 6.076 16.093 1.00 94.94 86 PHE A CA 1
ATOM 666 C C . PHE A 1 86 ? -8.492 6.906 15.903 1.00 94.94 86 PHE A C 1
ATOM 668 O O . PHE A 1 86 ? -8.801 7.313 14.783 1.00 94.94 86 PHE A O 1
ATOM 675 N N . LYS A 1 87 ? -9.170 7.262 17.003 1.00 93.19 87 LYS A N 1
ATOM 676 C CA . LYS A 1 87 ? -10.381 8.114 16.997 1.00 93.19 87 LYS A CA 1
ATOM 677 C C . LYS A 1 87 ? -10.246 9.376 16.130 1.00 93.19 87 LYS A C 1
ATOM 679 O O . LYS A 1 87 ? -11.170 9.727 15.408 1.00 93.19 87 LYS A O 1
ATOM 684 N N . ARG A 1 88 ? -9.063 10.005 16.112 1.00 92.62 88 ARG A N 1
ATOM 685 C CA . ARG A 1 88 ? -8.761 11.191 15.280 1.00 92.62 88 ARG A CA 1
ATOM 686 C C . ARG A 1 88 ? -8.855 10.973 13.759 1.00 92.62 88 ARG A C 1
ATOM 688 O O . ARG A 1 88 ? -8.905 11.949 13.020 1.00 92.62 88 ARG A O 1
ATOM 695 N N . HIS A 1 89 ? -8.815 9.728 13.282 1.00 93.69 89 HIS A N 1
ATOM 696 C CA . HIS A 1 89 ? -8.976 9.387 11.861 1.00 93.69 89 HIS A CA 1
ATOM 697 C C . HIS A 1 89 ? -10.432 9.042 11.510 1.00 93.69 89 HIS A C 1
ATOM 699 O O . HIS A 1 89 ? -10.762 8.915 10.339 1.00 93.69 89 HIS A O 1
ATOM 705 N N . ALA A 1 90 ? -11.298 8.886 12.514 1.00 91.69 90 ALA A N 1
ATOM 706 C CA . ALA A 1 90 ? -12.698 8.500 12.360 1.00 91.69 90 ALA A CA 1
ATOM 707 C C . ALA A 1 90 ? -13.654 9.617 12.816 1.00 91.69 90 ALA A C 1
ATOM 709 O O . ALA A 1 90 ? -14.765 9.347 13.267 1.00 91.69 90 ALA A O 1
ATOM 710 N N . THR A 1 91 ? -13.220 10.878 12.732 1.00 94.38 91 THR A N 1
ATOM 711 C CA . THR A 1 91 ? -14.086 12.032 12.993 1.00 94.38 91 THR A CA 1
ATOM 712 C C . THR A 1 91 ? -15.103 12.197 11.854 1.00 94.38 91 THR A C 1
ATOM 714 O O . THR A 1 91 ? -14.796 11.813 10.722 1.00 94.38 91 THR A O 1
ATOM 717 N N . PRO A 1 92 ? -16.305 12.755 12.103 1.00 94.25 92 PRO A N 1
ATOM 718 C CA . PRO A 1 92 ? -17.361 12.842 11.087 1.00 94.25 92 PRO A CA 1
ATOM 719 C C . PRO A 1 92 ? -16.926 13.526 9.782 1.00 94.25 92 PRO A C 1
ATOM 721 O O . PRO A 1 92 ? -17.347 13.120 8.707 1.00 94.25 92 PRO A O 1
ATOM 724 N N . ASP A 1 93 ? -16.033 14.512 9.873 1.00 95.50 93 ASP A N 1
ATOM 725 C CA . ASP A 1 93 ? -15.459 15.258 8.748 1.00 95.50 93 ASP A CA 1
ATOM 726 C C . ASP A 1 93 ? -14.434 14.458 7.921 1.00 95.50 93 ASP A C 1
ATOM 728 O O . ASP A 1 93 ? -14.192 14.784 6.761 1.00 95.50 93 ASP A O 1
ATOM 732 N N . ARG A 1 94 ? -13.814 13.415 8.491 1.00 93.25 94 ARG A N 1
ATOM 733 C CA . ARG A 1 94 ? -12.712 12.649 7.862 1.00 93.25 94 ARG A CA 1
ATOM 734 C C . ARG A 1 94 ? -13.048 11.194 7.589 1.00 93.25 94 ARG A C 1
ATOM 736 O O . ARG A 1 94 ? -12.279 10.514 6.905 1.00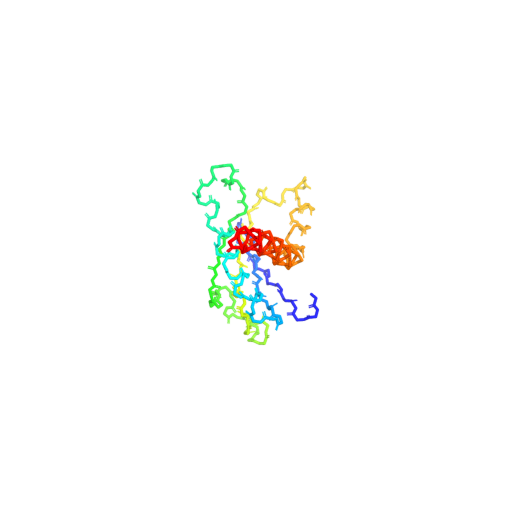 93.25 94 ARG A O 1
ATOM 743 N N . LEU A 1 95 ? -14.147 10.703 8.152 1.00 93.88 95 LEU A N 1
ATOM 744 C CA . LEU A 1 95 ? -14.502 9.292 8.134 1.00 93.88 95 LEU A CA 1
ATOM 745 C C . LEU A 1 95 ? -14.633 8.772 6.702 1.00 93.88 95 LEU A C 1
ATOM 747 O O . LEU A 1 95 ? -14.005 7.772 6.367 1.00 93.88 95 LEU A O 1
ATOM 751 N N . GLU A 1 96 ? -15.376 9.478 5.850 1.00 96.06 96 GLU A N 1
ATOM 752 C CA . GLU A 1 96 ? -15.596 9.076 4.458 1.00 96.06 96 GLU A CA 1
ATOM 753 C C . GLU A 1 96 ? -14.277 8.974 3.681 1.00 96.06 96 GLU A C 1
ATOM 755 O O . GLU A 1 96 ? -13.982 7.940 3.081 1.00 96.06 96 GLU A O 1
ATOM 760 N N . ALA A 1 97 ? -13.429 10.003 3.772 1.00 95.56 97 ALA A N 1
ATOM 761 C CA . ALA A 1 97 ? -12.123 10.014 3.118 1.00 95.56 97 ALA A CA 1
ATOM 762 C C . ALA A 1 97 ? -11.211 8.885 3.629 1.00 95.56 97 ALA A C 1
ATOM 764 O O . ALA A 1 97 ? -10.521 8.227 2.849 1.00 95.56 97 ALA A O 1
ATOM 765 N N . THR A 1 98 ? -11.219 8.627 4.938 1.00 95.69 98 THR A N 1
ATOM 766 C CA . THR A 1 98 ? -10.425 7.550 5.545 1.00 95.69 98 THR A CA 1
ATOM 767 C C . THR A 1 98 ? -10.899 6.186 5.062 1.00 95.69 98 THR A C 1
ATOM 769 O O . THR A 1 98 ? -10.082 5.371 4.636 1.00 95.69 98 THR A O 1
ATOM 772 N N . VAL A 1 99 ? -12.212 5.949 5.064 1.00 95.19 99 VAL A N 1
ATOM 773 C CA . VAL A 1 99 ? -12.811 4.708 4.567 1.00 95.19 99 VAL A CA 1
ATOM 774 C C . VAL A 1 99 ? -12.469 4.504 3.095 1.00 95.19 99 VAL A C 1
ATOM 776 O O . VAL A 1 99 ? -11.995 3.429 2.732 1.00 95.19 99 VAL A O 1
ATOM 779 N N . TRP A 1 100 ? -12.618 5.536 2.263 1.00 96.31 100 TRP A N 1
ATOM 780 C CA . TRP A 1 100 ? -12.270 5.472 0.846 1.00 96.31 100 TRP A CA 1
ATOM 781 C C . TRP A 1 100 ? -10.802 5.088 0.624 1.00 96.31 100 TRP A C 1
ATOM 783 O O . TRP A 1 100 ? -10.504 4.163 -0.136 1.00 96.31 100 TRP A O 1
ATOM 793 N N . ASN A 1 101 ? -9.877 5.749 1.323 1.00 95.69 101 ASN A N 1
ATOM 794 C CA . ASN A 1 101 ? -8.443 5.484 1.202 1.00 95.69 101 ASN A CA 1
ATOM 795 C C . ASN A 1 101 ? -8.082 4.053 1.629 1.00 95.69 101 ASN A C 1
ATOM 797 O O . ASN A 1 101 ? -7.306 3.381 0.953 1.00 95.69 101 ASN A O 1
ATOM 801 N N . ILE A 1 102 ? -8.677 3.562 2.718 1.00 95.56 102 ILE A N 1
ATOM 802 C CA . ILE A 1 102 ? -8.468 2.192 3.203 1.00 95.56 102 ILE A CA 1
ATOM 803 C C . ILE A 1 102 ? -9.063 1.170 2.223 1.00 95.56 102 ILE A C 1
ATOM 805 O O . ILE A 1 102 ? -8.390 0.211 1.852 1.00 95.56 102 ILE A O 1
ATOM 809 N N . MET A 1 103 ? -10.287 1.389 1.734 1.00 93.75 103 MET A N 1
ATOM 810 C CA . MET A 1 103 ? -10.948 0.478 0.790 1.00 93.75 103 MET A CA 1
ATOM 811 C C . MET A 1 103 ? -10.238 0.410 -0.566 1.00 93.75 103 MET A C 1
ATOM 813 O O . MET A 1 103 ? -10.234 -0.637 -1.214 1.00 93.75 103 MET A O 1
ATOM 817 N N . THR A 1 104 ? -9.620 1.508 -1.003 1.00 94.81 104 THR A N 1
ATOM 818 C CA . THR A 1 104 ? -8.925 1.586 -2.296 1.00 94.81 104 THR A CA 1
ATOM 819 C C . THR A 1 104 ? -7.436 1.249 -2.216 1.00 94.81 104 THR A C 1
ATOM 821 O O . THR A 1 104 ? -6.784 1.157 -3.260 1.00 94.81 104 THR A O 1
ATOM 824 N N . PHE A 1 105 ? -6.895 0.977 -1.023 1.00 95.19 105 PHE A N 1
ATOM 825 C CA . PHE A 1 105 ? -5.465 0.740 -0.808 1.00 95.19 105 PHE A CA 1
ATOM 826 C C . PHE A 1 105 ? -4.877 -0.352 -1.719 1.00 95.19 105 PHE A C 1
ATOM 828 O O . PHE A 1 105 ? -3.820 -0.161 -2.323 1.00 95.19 105 PHE A O 1
ATOM 835 N N . HIS A 1 106 ? -5.581 -1.469 -1.917 1.00 92.56 106 HIS A N 1
ATOM 836 C CA . HIS A 1 106 ? -5.098 -2.533 -2.805 1.00 92.56 106 HIS A CA 1
ATOM 837 C C . HIS A 1 106 ? -4.945 -2.061 -4.264 1.00 92.56 106 HIS A C 1
ATOM 839 O O . HIS A 1 106 ? -3.956 -2.358 -4.945 1.00 92.56 106 HIS A O 1
ATOM 845 N N . ALA A 1 107 ? -5.913 -1.274 -4.746 1.00 93.69 107 ALA A N 1
ATOM 846 C CA . ALA A 1 107 ? -5.863 -0.679 -6.076 1.00 93.69 107 ALA A CA 1
ATOM 847 C C . ALA A 1 107 ? -4.736 0.356 -6.180 1.00 93.69 107 ALA A C 1
ATOM 849 O O . ALA A 1 107 ? -4.026 0.370 -7.185 1.00 93.69 107 ALA A O 1
ATOM 850 N N . PHE A 1 108 ? -4.534 1.158 -5.132 1.00 95.25 108 PHE A N 1
ATOM 851 C CA . PHE A 1 108 ? -3.437 2.118 -5.034 1.00 95.25 108 PHE A CA 1
ATOM 852 C C . PHE A 1 108 ? -2.072 1.434 -5.182 1.00 95.25 108 PHE A C 1
ATOM 854 O O . PHE A 1 108 ? -1.277 1.845 -6.029 1.00 95.25 108 PHE A O 1
ATOM 861 N N . VAL A 1 109 ? -1.813 0.359 -4.431 1.00 95.19 109 VAL A N 1
ATOM 862 C CA . VAL A 1 109 ? -0.541 -0.382 -4.507 1.00 95.19 109 VAL A CA 1
ATOM 863 C C . VAL A 1 109 ? -0.357 -1.005 -5.892 1.00 95.19 109 VAL A C 1
ATOM 865 O O . VAL A 1 109 ? 0.677 -0.814 -6.533 1.00 95.19 109 VAL A O 1
ATOM 868 N N . SER A 1 110 ? -1.385 -1.689 -6.399 1.00 92.94 110 SER A N 1
ATOM 869 C CA . SER A 1 110 ? -1.349 -2.330 -7.720 1.00 92.94 110 SER A CA 1
ATOM 870 C C . SER A 1 110 ? -1.074 -1.334 -8.851 1.00 92.94 110 SER A C 1
ATOM 872 O O . SER A 1 110 ? -0.322 -1.628 -9.783 1.00 92.94 110 SER A O 1
ATOM 874 N N . TYR A 1 111 ? -1.677 -0.147 -8.776 1.00 95.75 111 TYR A N 1
ATOM 875 C CA . TYR A 1 111 ? -1.443 0.935 -9.725 1.00 95.75 111 TYR A CA 1
ATOM 876 C C . TYR A 1 111 ? 0.012 1.417 -9.678 1.00 95.75 111 TYR A C 1
ATOM 878 O O . TYR A 1 111 ? 0.667 1.472 -10.719 1.00 95.75 111 TYR A O 1
ATOM 886 N N . HIS A 1 112 ? 0.549 1.688 -8.485 1.00 95.69 112 HIS A N 1
ATOM 887 C CA . HIS A 1 112 ? 1.917 2.191 -8.336 1.00 95.69 112 HIS A CA 1
ATOM 888 C C . HIS A 1 112 ? 2.975 1.172 -8.764 1.00 95.69 112 HIS A C 1
ATOM 890 O O . HIS A 1 112 ? 3.978 1.560 -9.357 1.00 95.69 112 HIS A O 1
ATOM 896 N N . ILE A 1 113 ? 2.744 -0.128 -8.568 1.00 95.50 113 ILE A N 1
ATOM 897 C CA . ILE A 1 113 ? 3.643 -1.173 -9.084 1.00 95.50 113 ILE A CA 1
ATOM 898 C C . ILE A 1 113 ? 3.680 -1.145 -10.616 1.00 95.50 113 ILE A C 1
ATOM 900 O O . ILE A 1 113 ? 4.757 -1.132 -11.217 1.00 95.50 113 ILE A O 1
ATOM 904 N N . LYS A 1 114 ? 2.511 -1.088 -11.269 1.00 95.25 114 LYS A N 1
ATOM 905 C CA . LYS A 1 114 ? 2.429 -0.989 -12.736 1.00 95.25 114 LYS A CA 1
ATOM 906 C C . LYS A 1 114 ? 3.100 0.285 -13.249 1.00 95.25 114 LYS A C 1
ATOM 908 O O . LYS A 1 114 ? 3.848 0.224 -14.225 1.00 95.25 114 LYS A O 1
ATOM 913 N N . TYR A 1 115 ? 2.874 1.411 -12.577 1.00 96.50 115 TYR A N 1
ATOM 914 C CA . TYR A 1 115 ? 3.477 2.689 -12.937 1.00 96.50 115 TYR A CA 1
ATOM 915 C C . TYR A 1 115 ? 5.006 2.673 -12.786 1.00 96.50 115 TYR A C 1
ATOM 917 O O . TYR A 1 115 ? 5.711 3.072 -13.711 1.00 96.50 115 TYR A O 1
ATOM 925 N N . SER A 1 116 ? 5.537 2.123 -11.688 1.00 95.75 116 SER A N 1
ATOM 926 C CA . SER A 1 116 ? 6.982 1.945 -11.490 1.00 95.75 116 SER A CA 1
ATOM 927 C C . SER A 1 116 ? 7.614 1.109 -12.600 1.00 95.75 116 SER A C 1
ATOM 929 O O . SER A 1 116 ? 8.650 1.497 -13.140 1.00 95.75 116 SER A O 1
ATOM 931 N N . LYS A 1 117 ? 6.964 0.014 -13.022 1.00 95.50 117 LYS A N 1
ATOM 932 C CA . LYS A 1 117 ? 7.433 -0.781 -14.169 1.00 95.50 117 LYS A CA 1
ATOM 933 C C . LYS A 1 117 ? 7.485 0.053 -15.448 1.00 95.50 117 LYS A C 1
ATOM 935 O O . LYS A 1 117 ? 8.512 0.070 -16.124 1.00 95.50 117 LYS A O 1
ATOM 940 N N . ALA A 1 118 ? 6.408 0.768 -15.776 1.00 97.12 118 ALA A N 1
ATOM 941 C CA . ALA A 1 118 ? 6.360 1.622 -16.964 1.00 97.12 118 ALA A CA 1
ATOM 942 C C . ALA A 1 118 ? 7.457 2.703 -16.941 1.00 97.12 118 ALA A C 1
ATOM 944 O O . ALA A 1 118 ? 8.136 2.929 -17.947 1.00 97.12 118 ALA A O 1
ATOM 945 N N . TYR A 1 119 ? 7.685 3.313 -15.778 1.00 96.94 119 TYR A N 1
ATOM 946 C CA . TYR A 1 119 ? 8.751 4.285 -15.570 1.00 96.94 119 TYR A CA 1
ATOM 947 C C . TYR A 1 119 ? 10.144 3.674 -15.781 1.00 96.94 119 TYR A C 1
ATOM 949 O O . TYR A 1 119 ? 10.962 4.243 -16.508 1.00 96.94 119 TYR A O 1
ATOM 957 N N . TRP A 1 120 ? 10.414 2.487 -15.231 1.00 96.88 120 TRP A N 1
ATOM 958 C CA . TRP A 1 120 ? 11.675 1.781 -15.469 1.00 96.88 120 TRP A CA 1
ATOM 959 C C . TRP A 1 120 ? 11.877 1.435 -16.941 1.00 96.88 120 TRP A C 1
ATOM 961 O O . TRP A 1 120 ? 12.966 1.662 -17.465 1.00 96.88 120 TRP A O 1
ATOM 971 N N . HIS A 1 121 ? 10.835 0.988 -17.646 1.00 97.62 121 HIS A N 1
ATOM 972 C CA . HIS A 1 121 ? 10.917 0.757 -19.089 1.00 97.62 121 HIS A CA 1
ATOM 973 C C . HIS A 1 121 ? 11.285 2.030 -19.863 1.00 97.62 121 HIS A C 1
ATOM 975 O O . HIS A 1 121 ? 12.084 1.964 -20.794 1.00 97.62 121 HIS A O 1
ATOM 981 N N . SER A 1 122 ? 10.741 3.191 -19.485 1.00 98.12 122 SER A N 1
ATOM 982 C CA . SER A 1 122 ? 11.122 4.475 -20.089 1.00 98.12 122 SER A CA 1
ATOM 983 C C . SER A 1 122 ? 12.611 4.782 -19.876 1.00 98.12 122 SER A C 1
ATOM 985 O O . SER A 1 122 ? 13.337 5.055 -20.833 1.00 98.12 122 SER A O 1
ATOM 987 N N . ARG A 1 123 ? 13.111 4.623 -18.643 1.00 98.00 123 ARG A N 1
ATOM 988 C CA . ARG A 1 123 ? 14.534 4.820 -18.309 1.00 98.00 123 ARG A CA 1
ATOM 989 C C . ARG A 1 123 ? 15.459 3.849 -19.045 1.00 98.00 123 ARG A C 1
ATOM 991 O O . ARG A 1 123 ? 16.512 4.254 -19.532 1.00 98.00 123 ARG A O 1
ATOM 998 N N . MET A 1 124 ? 15.066 2.582 -19.151 1.00 98.44 124 MET A N 1
ATOM 999 C CA . MET A 1 124 ? 15.814 1.570 -19.897 1.00 98.44 124 MET A CA 1
ATOM 1000 C C . MET A 1 124 ? 15.931 1.943 -21.378 1.00 98.44 124 MET A C 1
ATOM 1002 O O . MET A 1 124 ? 17.027 1.873 -21.927 1.00 98.44 124 MET A O 1
ATOM 1006 N N . ARG A 1 125 ? 14.844 2.409 -22.012 1.00 98.19 125 ARG A N 1
ATOM 1007 C CA . ARG A 1 125 ? 14.873 2.864 -23.415 1.00 98.19 125 ARG A CA 1
ATOM 1008 C C . ARG A 1 125 ? 15.816 4.047 -23.616 1.00 98.19 125 ARG A C 1
ATOM 1010 O O . ARG A 1 125 ? 16.685 3.970 -24.476 1.00 98.19 125 ARG A O 1
ATOM 1017 N N . GLN A 1 126 ? 15.728 5.068 -22.762 1.00 98.12 126 GLN A N 1
ATOM 1018 C CA . GLN A 1 126 ? 16.645 6.216 -22.803 1.00 98.12 126 GLN A CA 1
ATOM 1019 C C . GLN A 1 126 ? 18.115 5.782 -22.689 1.00 98.12 126 GLN A C 1
ATOM 1021 O O . GLN A 1 126 ? 18.994 6.316 -23.367 1.00 98.12 126 GLN A O 1
ATOM 1026 N N . LYS A 1 127 ? 18.403 4.783 -21.844 1.00 98.12 127 LYS A N 1
ATOM 1027 C CA . LYS A 1 127 ? 19.763 4.256 -21.691 1.00 98.12 127 LYS A CA 1
ATOM 1028 C C . LYS A 1 127 ? 20.244 3.524 -22.946 1.00 98.12 127 LYS A C 1
ATOM 1030 O O . LYS A 1 127 ? 21.384 3.730 -23.356 1.00 98.12 127 LYS A O 1
ATOM 1035 N N . VAL A 1 128 ? 19.379 2.724 -23.570 1.00 98.44 128 VAL A N 1
ATOM 1036 C CA . VAL A 1 128 ? 19.676 2.034 -24.835 1.00 98.44 128 VAL A CA 1
ATOM 1037 C C . VAL A 1 128 ? 19.916 3.035 -25.967 1.00 98.44 128 VAL A C 1
ATOM 1039 O O . VAL A 1 128 ? 20.877 2.880 -26.715 1.00 98.44 128 VAL A O 1
ATOM 1042 N N . GLU A 1 129 ? 19.115 4.096 -26.066 1.00 98.00 129 GLU A N 1
ATOM 1043 C CA . GLU A 1 129 ? 19.317 5.174 -27.046 1.00 98.00 129 GLU A CA 1
ATOM 1044 C C . GLU A 1 129 ? 20.668 5.877 -26.852 1.00 98.00 129 GLU A C 1
ATOM 1046 O O . GLU A 1 129 ? 21.397 6.117 -27.819 1.00 98.00 129 GLU A O 1
ATOM 1051 N N . SER A 1 130 ? 21.043 6.144 -25.597 1.00 97.56 130 SER A N 1
ATOM 1052 C CA . SER A 1 130 ? 22.353 6.702 -25.252 1.00 97.56 130 SER A CA 1
ATOM 1053 C C . SER A 1 130 ? 23.499 5.783 -25.690 1.00 97.56 130 SER A C 1
ATOM 1055 O O . SER A 1 130 ? 24.448 6.252 -26.321 1.00 97.56 130 SER A O 1
ATOM 1057 N N . TRP A 1 131 ? 23.407 4.479 -25.422 1.00 97.81 131 TRP A N 1
ATOM 1058 C CA . TRP A 1 131 ? 24.413 3.508 -25.862 1.00 97.81 131 TRP A CA 1
ATOM 1059 C C . TRP A 1 131 ? 24.493 3.387 -27.381 1.00 97.81 131 TRP A C 1
ATOM 1061 O O . TRP A 1 131 ? 25.590 3.347 -27.934 1.00 97.81 131 TRP A O 1
ATOM 1071 N N . LEU A 1 132 ? 23.351 3.403 -28.067 1.00 97.69 132 LEU A N 1
ATOM 1072 C CA . LEU A 1 132 ? 23.308 3.365 -29.524 1.00 97.69 132 LEU A CA 1
ATOM 1073 C C . LEU A 1 132 ? 23.975 4.604 -30.140 1.00 97.69 132 LEU A C 1
ATOM 1075 O O . LEU A 1 132 ? 24.658 4.493 -31.155 1.00 97.69 132 LEU A O 1
ATOM 1079 N N . SER A 1 133 ? 23.809 5.777 -29.523 1.00 96.75 133 SER A N 1
ATOM 1080 C CA . SER A 1 133 ? 24.486 7.011 -29.940 1.00 96.75 133 SER A CA 1
ATOM 1081 C C . SER A 1 133 ? 26.008 6.901 -29.812 1.00 96.75 133 SER A C 1
ATOM 1083 O O . SER A 1 133 ? 26.729 7.269 -30.738 1.00 96.75 133 SER A O 1
ATOM 1085 N N . ILE A 1 134 ? 26.505 6.328 -28.709 1.00 97.38 134 ILE A N 1
ATOM 1086 C CA . ILE A 1 134 ? 27.942 6.075 -28.511 1.00 97.38 134 ILE A CA 1
ATOM 1087 C C . ILE A 1 134 ? 28.467 5.100 -29.570 1.00 97.38 134 ILE A C 1
ATOM 1089 O O . ILE A 1 134 ? 29.475 5.384 -30.210 1.00 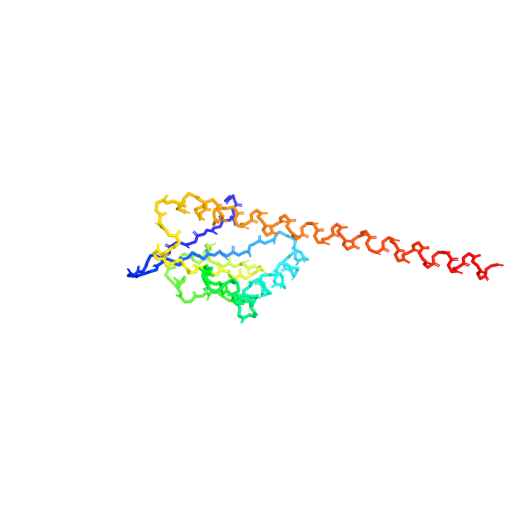97.38 134 ILE A O 1
ATOM 1093 N N . LEU A 1 135 ? 27.755 3.994 -29.805 1.00 97.12 135 LEU A N 1
ATOM 1094 C CA . LEU A 1 135 ? 28.135 2.996 -30.807 1.00 97.12 135 LEU A CA 1
ATOM 1095 C C . LEU A 1 135 ? 28.224 3.608 -32.213 1.00 97.12 135 LEU A C 1
ATOM 1097 O O . LEU A 1 135 ? 29.180 3.356 -32.937 1.00 97.12 135 LEU A O 1
ATOM 1101 N N . LYS A 1 136 ? 27.250 4.447 -32.590 1.00 96.06 136 LYS A N 1
ATOM 1102 C CA . LYS A 1 136 ? 27.234 5.139 -33.888 1.00 96.06 136 LYS A CA 1
ATOM 1103 C C . LYS A 1 136 ? 28.402 6.109 -34.064 1.00 96.06 136 LYS A C 1
ATOM 1105 O O . LYS A 1 136 ? 28.833 6.294 -35.190 1.00 96.06 136 LYS A O 1
ATOM 1110 N N . ARG A 1 137 ? 28.888 6.728 -32.982 1.00 95.00 137 ARG A N 1
ATOM 1111 C CA . ARG A 1 137 ? 30.055 7.631 -33.003 1.00 95.00 137 ARG A CA 1
ATOM 1112 C C . ARG A 1 137 ? 31.390 6.893 -33.061 1.00 95.00 137 ARG A C 1
ATOM 1114 O O . ARG A 1 137 ? 32.383 7.491 -33.444 1.00 95.00 137 ARG A O 1
ATOM 1121 N N . ALA A 1 138 ? 31.421 5.638 -32.621 1.00 93.44 138 ALA A N 1
ATOM 1122 C CA . ALA A 1 138 ? 32.613 4.795 -32.654 1.00 93.44 138 ALA A CA 1
ATOM 1123 C C . ALA A 1 138 ? 32.819 4.094 -34.011 1.00 93.44 138 ALA A C 1
ATOM 1125 O O . ALA A 1 138 ? 33.791 3.357 -34.166 1.00 93.44 138 ALA A O 1
ATOM 1126 N N . LYS A 1 139 ? 31.890 4.287 -34.954 1.00 73.62 139 LYS A N 1
ATOM 1127 C CA . LYS A 1 139 ? 31.972 3.812 -36.334 1.00 73.62 139 LYS A CA 1
ATOM 1128 C C . LYS A 1 139 ? 32.503 4.923 -37.229 1.00 73.62 139 LYS A C 1
ATOM 1130 O O . LYS A 1 139 ? 33.322 4.589 -38.108 1.00 73.62 139 LYS A O 1
#

Mean predicted aligned error: 4.67 Å

Radius of gyration: 19.34 Å; Cα contacts (8 Å, |Δi|>4): 143; chains: 1; bounding box: 50×36×59 Å

Solvent-accessible surface area (backbone atoms only — not comparable to full-atom values): 7892 Å² total; per-residue (Å²): 98,96,92,51,55,74,46,78,48,79,53,98,72,37,37,38,38,37,34,49,32,67,52,95,47,71,68,55,14,56,54,41,37,55,52,46,48,48,61,32,48,51,49,81,79,34,77,89,42,67,84,51,68,49,49,46,61,34,78,58,86,58,78,92,52,71,87,53,61,60,86,71,57,58,82,29,67,31,17,30,39,37,37,42,38,43,64,88,52,60,37,89,94,39,29,65,63,44,51,51,52,63,73,40,41,67,58,53,53,56,47,52,52,54,49,51,51,54,51,50,53,53,53,51,50,55,50,51,55,53,51,50,53,54,55,64,72,75,106

Nearest PDB structures (foldseek):
  6w17-assembly1_D  TM=9.104E-01  e=2.258E-10  Schizosaccharomyces pombe 972h-
  1tyq-assembly1_D  TM=9.234E-01  e=5.406E-10  Bos taurus
  6w18-assembly1_D  TM=8.937E-01  e=5.406E-10  Schizosaccharomyces pombe 972h-
  8e9b-assembly1_D  TM=8.950E-01  e=8.901E-10  Schizosaccharomyces pombe 972h-
  6dec-assembly1_F  TM=7.163E-01  e=2.980E-03  Bos taurus

Secondary structure (DSSP, 8-state):
-TT---EEEE-SSEEEEEEE---SSHHHHHHHHHHHHHHHHHHHH-GGGTTSPEEEEESS--GGGTTS-HHHHTT-TT-EEEEEEEGGGSSTTTHHHHHHHHHHHHHHHHHHHHHHHHHHHHHHHHHHHHHHHHHHHT-

InterPro domains:
  IPR007188 Actin-related protein 2/3 complex subunit 2 [PF04045] (1-139)
  IPR007188 Actin-related protein 2/3 complex subunit 2 [PTHR12058] (1-139)
  IPR034666 Arp2/3 complex subunit 2/4 [G3DSA:3.30.1460.20] (1-139)
  IPR034666 Arp2/3 complex subunit 2/4 [SSF69645] (1-139)

pLDDT: mean 91.7, std 6.8, range [58.75, 98.44]